Protein AF-A0A822BAD7-F1 (afdb_monomer)

Structure (mmCIF, N/CA/C/O backbone):
data_AF-A0A822BAD7-F1
#
_entry.id   AF-A0A822BAD7-F1
#
loop_
_atom_site.group_PDB
_atom_site.id
_atom_si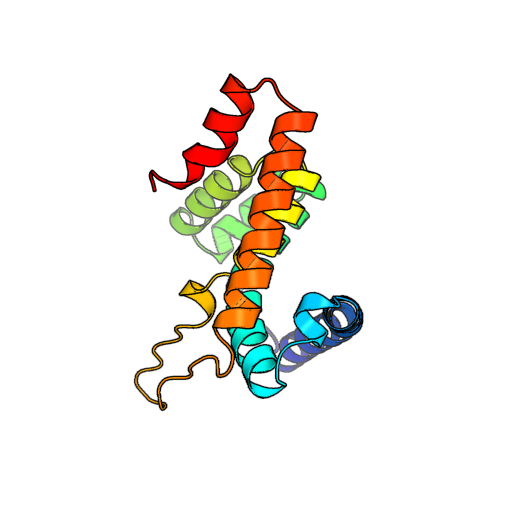te.type_symbol
_atom_site.label_atom_id
_atom_site.label_alt_id
_atom_site.label_comp_id
_atom_site.label_asym_id
_atom_site.label_entity_id
_atom_site.label_seq_id
_atom_site.pdbx_PDB_ins_code
_atom_site.Cartn_x
_atom_site.Cartn_y
_atom_site.Cartn_z
_atom_site.occupancy
_atom_site.B_iso_or_equiv
_atom_site.auth_seq_id
_atom_site.auth_comp_id
_atom_site.auth_asym_id
_atom_site.auth_atom_id
_atom_site.pdbx_PDB_model_num
ATOM 1 N N . LYS A 1 1 ? 3.429 2.983 35.676 1.00 43.72 1 LYS A N 1
ATOM 2 C CA . LYS A 1 1 ? 4.192 3.381 34.465 1.00 43.72 1 LYS A CA 1
ATOM 3 C C . LYS A 1 1 ? 4.864 2.127 33.894 1.00 43.72 1 LYS A C 1
ATOM 5 O O . LYS A 1 1 ? 5.954 1.779 34.327 1.00 43.72 1 LYS A O 1
ATOM 10 N N . LEU A 1 2 ? 4.173 1.378 33.030 1.00 38.59 2 LEU A N 1
ATOM 11 C CA . LEU A 1 2 ? 4.712 0.162 32.405 1.00 38.59 2 LEU A CA 1
ATOM 12 C C . LEU A 1 2 ? 5.633 0.580 31.251 1.00 38.59 2 LEU A C 1
ATOM 14 O O . LEU A 1 2 ? 5.164 1.072 30.232 1.00 38.59 2 LEU A O 1
ATOM 18 N N . ARG A 1 3 ? 6.951 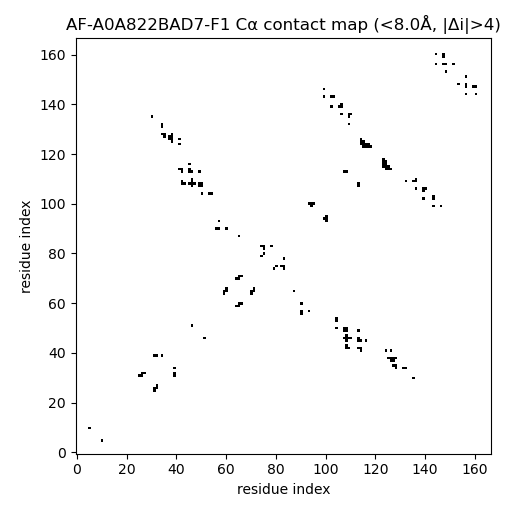0.449 31.432 1.00 45.44 3 ARG A N 1
ATOM 19 C CA . ARG A 1 3 ? 7.919 0.570 30.335 1.00 45.44 3 ARG A CA 1
ATOM 20 C C . ARG A 1 3 ? 8.014 -0.791 29.659 1.00 45.44 3 ARG A C 1
ATOM 22 O O . ARG A 1 3 ? 8.686 -1.681 30.175 1.00 45.44 3 ARG A O 1
ATOM 29 N N . PHE A 1 4 ? 7.349 -0.954 28.520 1.00 53.81 4 PHE A N 1
ATOM 30 C CA . PHE A 1 4 ? 7.599 -2.093 27.644 1.00 53.81 4 PHE A CA 1
ATOM 31 C C . PHE A 1 4 ? 9.031 -1.980 27.120 1.00 53.81 4 PHE A C 1
ATOM 33 O O . PHE A 1 4 ? 9.341 -1.142 26.277 1.00 53.81 4 PHE A O 1
ATOM 40 N N . LYS A 1 5 ? 9.940 -2.778 27.685 1.00 55.88 5 LYS A N 1
ATOM 41 C CA . LYS A 1 5 ? 11.306 -2.893 27.179 1.00 55.88 5 LYS A CA 1
ATOM 42 C C . LYS A 1 5 ? 11.234 -3.791 25.948 1.00 55.88 5 LYS A C 1
ATOM 44 O O . LYS A 1 5 ? 11.162 -5.011 26.076 1.00 55.88 5 LYS A O 1
ATOM 49 N N . ILE A 1 6 ? 11.151 -3.174 24.774 1.00 62.41 6 ILE A N 1
ATOM 50 C CA . ILE A 1 6 ? 11.165 -3.889 23.499 1.00 62.41 6 ILE A CA 1
ATOM 51 C C . ILE A 1 6 ? 12.533 -4.566 23.378 1.00 62.41 6 ILE A C 1
ATOM 53 O O . ILE A 1 6 ? 13.570 -3.906 23.345 1.00 62.41 6 ILE A O 1
ATOM 57 N N . ASP A 1 7 ? 12.535 -5.895 23.391 1.00 79.62 7 ASP A N 1
ATOM 58 C CA . ASP A 1 7 ? 13.734 -6.698 23.183 1.00 79.62 7 ASP A CA 1
ATOM 59 C C . ASP A 1 7 ? 14.120 -6.608 21.701 1.00 79.62 7 ASP A C 1
ATOM 61 O O . ASP A 1 7 ? 13.381 -7.063 20.819 1.00 79.62 7 ASP A O 1
ATOM 65 N N . ALA A 1 8 ? 15.265 -5.983 21.427 1.00 78.06 8 ALA A N 1
ATOM 66 C CA . ALA A 1 8 ? 15.760 -5.777 20.073 1.00 78.06 8 ALA A CA 1
ATOM 67 C C . ALA A 1 8 ? 15.900 -7.105 19.312 1.00 78.06 8 ALA A C 1
ATOM 69 O O . ALA A 1 8 ? 15.524 -7.177 18.145 1.00 78.06 8 ALA A O 1
ATOM 70 N N . ASN A 1 9 ? 16.317 -8.185 19.983 1.00 81.88 9 ASN A N 1
ATOM 71 C CA . ASN A 1 9 ? 16.478 -9.494 19.347 1.00 81.88 9 ASN A CA 1
ATOM 72 C C . ASN A 1 9 ? 15.130 -10.096 18.936 1.00 81.88 9 ASN A C 1
ATOM 74 O O . ASN A 1 9 ? 15.013 -10.689 17.863 1.00 81.88 9 ASN A O 1
ATOM 78 N N . LYS A 1 10 ? 14.086 -9.913 19.754 1.00 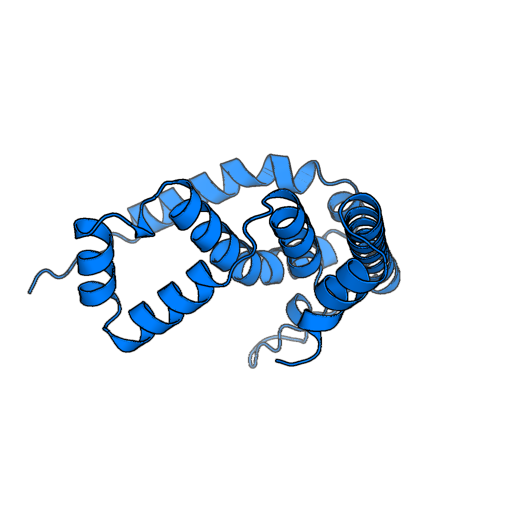80.12 10 LYS A N 1
ATOM 79 C CA . LYS A 1 10 ? 12.725 -10.348 19.399 1.00 80.12 10 LYS A CA 1
ATOM 80 C C . LYS A 1 10 ? 12.159 -9.525 18.247 1.00 80.12 10 LYS A C 1
ATOM 82 O O . LYS A 1 10 ? 11.518 -10.087 17.367 1.00 80.12 10 LYS A O 1
ATOM 87 N N . THR A 1 11 ? 12.436 -8.225 18.233 1.00 77.19 11 THR A N 1
ATOM 88 C CA . THR A 1 11 ? 11.984 -7.310 17.175 1.00 77.19 11 THR A CA 1
ATOM 89 C C . THR A 1 11 ? 12.621 -7.659 15.836 1.00 77.19 11 THR A C 1
ATOM 91 O O . THR A 1 11 ? 11.907 -7.845 14.857 1.00 77.19 11 THR A O 1
ATOM 94 N N . VAL A 1 12 ? 13.945 -7.852 15.809 1.00 81.44 12 VAL A N 1
ATOM 95 C CA . VAL A 1 12 ? 14.670 -8.297 14.611 1.00 81.44 12 VAL A CA 1
ATOM 96 C C . VAL A 1 12 ? 14.120 -9.634 14.121 1.00 81.44 12 VAL A C 1
ATOM 98 O O . VAL A 1 12 ? 13.820 -9.761 12.941 1.00 81.44 12 VAL A O 1
ATOM 101 N N . LYS A 1 13 ? 13.887 -10.601 15.018 1.00 84.44 13 LYS A N 1
ATOM 102 C CA . LYS A 1 13 ? 13.320 -11.904 14.643 1.00 84.44 13 LYS A CA 1
ATOM 103 C C . LYS A 1 13 ? 11.930 -11.786 14.007 1.00 84.44 13 LYS A C 1
ATOM 105 O O . LYS A 1 13 ? 11.666 -12.469 13.023 1.00 84.44 13 LYS A O 1
ATOM 110 N N . ILE A 1 14 ? 11.055 -10.934 14.545 1.00 79.69 14 ILE A N 1
ATOM 111 C CA . ILE A 1 14 ? 9.723 -10.686 13.967 1.00 79.69 14 ILE A CA 1
ATOM 112 C C . ILE A 1 14 ? 9.856 -10.072 12.572 1.00 79.69 14 ILE A C 1
ATOM 114 O O . ILE A 1 14 ? 9.219 -10.557 11.641 1.00 79.69 14 ILE A O 1
ATOM 118 N N . ILE A 1 15 ? 10.712 -9.060 12.411 1.00 78.94 15 ILE A N 1
ATOM 119 C CA . ILE A 1 15 ? 10.951 -8.417 11.113 1.00 78.94 15 ILE A CA 1
ATOM 120 C C . ILE A 1 15 ? 11.490 -9.435 10.103 1.00 78.94 15 ILE A C 1
ATOM 122 O O . ILE A 1 15 ? 10.960 -9.526 9.002 1.00 78.94 15 ILE A O 1
ATOM 126 N N . THR A 1 16 ? 12.474 -10.257 10.480 1.00 82.19 16 THR A N 1
ATOM 127 C CA . THR A 1 16 ? 13.015 -11.309 9.609 1.00 82.19 16 THR A CA 1
ATOM 128 C C . THR A 1 16 ? 11.932 -12.283 9.155 1.00 82.19 16 THR A C 1
ATOM 130 O O . THR A 1 16 ? 11.866 -12.591 7.970 1.00 82.19 16 THR A O 1
ATOM 133 N N . ILE A 1 17 ? 11.065 -12.739 10.066 1.00 84.31 17 ILE A N 1
ATOM 134 C CA . ILE A 1 17 ? 9.959 -13.645 9.723 1.00 84.31 17 ILE A CA 1
ATOM 135 C C . ILE A 1 17 ? 8.996 -12.974 8.741 1.00 84.31 17 ILE A C 1
ATOM 137 O O . ILE A 1 17 ? 8.594 -13.601 7.766 1.00 84.31 17 ILE A O 1
ATOM 141 N N . LEU A 1 18 ? 8.645 -11.705 8.969 1.00 78.88 18 LEU A N 1
ATOM 142 C CA . LEU A 1 18 ? 7.774 -10.958 8.063 1.00 78.88 18 LEU A CA 1
ATOM 143 C C . LEU A 1 18 ? 8.408 -10.814 6.677 1.00 78.88 18 LEU A C 1
ATOM 145 O O . LEU A 1 18 ? 7.737 -11.093 5.691 1.00 78.88 18 LEU A O 1
ATOM 149 N N . CYS A 1 19 ? 9.694 -10.461 6.593 1.00 79.31 19 CYS A N 1
ATOM 150 C CA . CYS A 1 19 ? 10.418 -10.370 5.324 1.00 79.31 19 CYS A CA 1
ATOM 151 C C . CYS A 1 19 ? 10.474 -11.716 4.588 1.00 79.31 19 CYS A C 1
ATOM 153 O O . CYS A 1 19 ? 10.202 -11.768 3.395 1.00 79.31 19 CYS A O 1
ATOM 155 N N . GLN A 1 20 ? 10.777 -12.810 5.291 1.00 83.62 20 GLN A N 1
ATOM 156 C CA . GLN A 1 20 ? 10.810 -14.154 4.700 1.00 83.62 20 GLN A CA 1
ATOM 157 C C . GLN A 1 20 ? 9.429 -14.612 4.226 1.00 83.62 20 GLN A C 1
ATOM 159 O O . GLN A 1 20 ? 9.313 -15.295 3.213 1.00 83.62 20 GLN A O 1
ATOM 164 N N . ALA A 1 21 ? 8.374 -14.241 4.952 1.00 80.25 21 ALA A N 1
ATOM 165 C CA . ALA A 1 21 ? 7.009 -14.564 4.569 1.00 80.25 21 ALA A CA 1
ATOM 166 C C . ALA A 1 21 ? 6.544 -13.754 3.351 1.00 80.25 21 ALA A C 1
ATOM 168 O O . ALA A 1 21 ? 5.781 -14.277 2.545 1.00 80.25 21 ALA A O 1
ATOM 169 N N . THR A 1 22 ? 6.981 -12.499 3.201 1.00 79.44 22 THR A N 1
ATOM 170 C CA . THR A 1 22 ? 6.568 -11.627 2.090 1.00 79.44 22 THR A CA 1
ATOM 171 C C . THR A 1 22 ? 7.415 -11.802 0.833 1.00 79.44 22 THR A C 1
ATOM 173 O O . THR A 1 22 ? 6.901 -11.605 -0.266 1.00 79.44 22 THR A O 1
ATOM 176 N N . GLU A 1 23 ? 8.675 -12.218 0.961 1.00 82.88 23 GLU A N 1
ATOM 177 C CA . GLU A 1 23 ? 9.620 -12.362 -0.151 1.00 82.88 23 GLU A CA 1
ATOM 178 C C . GLU A 1 23 ? 9.072 -13.178 -1.343 1.00 82.88 23 GLU A C 1
ATOM 180 O O . GLU A 1 23 ? 9.126 -12.661 -2.463 1.00 82.88 23 GLU A O 1
ATOM 185 N N . PRO A 1 24 ? 8.458 -14.367 -1.165 1.00 82.94 24 PRO A N 1
ATOM 186 C CA . PRO A 1 24 ? 7.913 -15.133 -2.288 1.00 82.94 24 PRO A CA 1
ATOM 187 C C . PRO A 1 24 ? 6.803 -14.398 -3.050 1.00 82.94 24 PRO A C 1
ATOM 189 O O . PRO A 1 24 ? 6.685 -14.541 -4.265 1.00 82.94 24 PRO A O 1
ATOM 192 N N . PHE A 1 25 ? 5.997 -13.590 -2.353 1.00 80.62 25 PHE A N 1
ATOM 193 C CA . PHE A 1 25 ? 4.915 -12.809 -2.963 1.00 80.62 25 PHE A CA 1
ATOM 194 C C . PHE A 1 25 ? 5.445 -11.612 -3.750 1.00 80.62 25 PHE A C 1
ATOM 196 O O . PHE A 1 25 ? 4.881 -11.235 -4.773 1.00 80.62 25 PHE A O 1
ATOM 203 N N . ILE A 1 26 ? 6.540 -11.014 -3.286 1.00 82.69 26 ILE A N 1
ATOM 204 C CA . ILE A 1 26 ? 7.204 -9.926 -4.003 1.00 82.69 26 ILE A CA 1
ATOM 205 C C . ILE A 1 26 ? 7.882 -10.480 -5.260 1.00 82.69 26 ILE A C 1
ATOM 207 O O . ILE A 1 26 ? 7.774 -9.893 -6.334 1.00 82.69 26 ILE A O 1
ATOM 211 N N . GLN A 1 27 ? 8.538 -11.637 -5.148 1.00 82.62 27 GLN A N 1
ATOM 212 C CA . GLN A 1 27 ? 9.218 -12.288 -6.268 1.00 82.62 27 GLN A CA 1
ATOM 213 C C . GLN A 1 27 ? 8.256 -12.840 -7.327 1.00 82.62 27 GLN A C 1
ATOM 215 O O . GLN A 1 27 ? 8.627 -12.903 -8.497 1.00 82.62 27 GLN A O 1
ATOM 220 N N . SER A 1 28 ? 7.027 -13.210 -6.953 1.00 85.62 28 SER A N 1
ATOM 221 C CA . SER A 1 28 ? 6.013 -13.672 -7.910 1.00 85.62 28 SER A CA 1
ATOM 222 C C . SER A 1 28 ? 5.388 -12.543 -8.736 1.00 85.62 28 SER A C 1
ATOM 224 O O . SER A 1 28 ? 4.741 -12.810 -9.749 1.00 85.62 28 SER A O 1
ATOM 226 N N . ASN A 1 29 ? 5.595 -11.277 -8.357 1.00 85.75 29 ASN A N 1
ATOM 227 C CA . ASN A 1 29 ? 5.150 -10.143 -9.153 1.00 85.75 29 ASN A CA 1
ATOM 228 C C . ASN A 1 29 ? 6.054 -9.981 -10.386 1.00 85.75 29 ASN A C 1
ATOM 230 O O . ASN A 1 29 ? 7.177 -9.484 -10.292 1.00 85.75 29 ASN A O 1
ATOM 234 N N . HIS A 1 30 ? 5.545 -10.372 -11.556 1.00 87.81 30 HIS A N 1
ATOM 235 C CA . HIS A 1 30 ? 6.287 -10.306 -12.817 1.00 87.81 30 HIS A CA 1
ATOM 236 C C . HIS A 1 30 ? 6.777 -8.895 -13.170 1.00 87.81 30 HIS A C 1
ATOM 238 O O . HIS A 1 30 ? 7.892 -8.763 -13.667 1.00 87.81 30 HIS A O 1
ATOM 244 N N . HIS A 1 31 ? 5.993 -7.852 -12.878 1.00 86.06 31 HIS A N 1
ATOM 245 C CA . HIS A 1 31 ? 6.379 -6.462 -13.146 1.00 86.06 31 HIS A CA 1
ATOM 246 C C . HIS A 1 31 ? 7.554 -6.028 -12.268 1.00 86.06 31 HIS A C 1
ATOM 248 O O . HIS A 1 31 ? 8.498 -5.398 -12.740 1.00 86.06 31 HIS A O 1
ATOM 254 N N . PHE A 1 32 ? 7.536 -6.410 -10.991 1.00 86.62 32 PHE A N 1
ATOM 255 C CA . PHE A 1 32 ? 8.670 -6.176 -10.106 1.00 86.62 32 PHE A CA 1
ATOM 256 C C . PHE A 1 32 ? 9.890 -6.980 -10.561 1.00 86.62 32 PHE A C 1
ATOM 258 O O . PHE A 1 32 ? 10.985 -6.437 -10.659 1.00 86.62 32 PHE A O 1
ATOM 265 N N . ALA A 1 33 ? 9.706 -8.264 -10.880 1.00 88.50 33 ALA A N 1
ATOM 266 C CA . ALA A 1 33 ? 10.781 -9.164 -11.281 1.00 88.50 33 ALA A CA 1
ATOM 267 C C . ALA A 1 33 ? 11.459 -8.765 -12.603 1.00 88.50 33 ALA A C 1
ATOM 269 O O . ALA A 1 33 ? 12.642 -9.061 -12.767 1.00 88.50 33 ALA A O 1
ATOM 270 N N . SER A 1 34 ? 10.751 -8.082 -13.510 1.00 89.19 34 SER A N 1
ATOM 271 C CA . SER A 1 34 ? 11.315 -7.593 -14.774 1.00 89.19 34 SER A CA 1
ATOM 272 C C . SER A 1 34 ? 12.267 -6.406 -14.624 1.00 89.19 34 SER A C 1
ATOM 274 O O . SER A 1 34 ? 13.013 -6.117 -15.554 1.00 89.19 34 SER A O 1
ATOM 276 N N . LEU A 1 35 ? 12.261 -5.716 -13.479 1.00 88.12 35 LEU A N 1
ATOM 277 C CA . LEU A 1 35 ? 13.118 -4.552 -13.260 1.00 88.12 35 LEU A CA 1
ATOM 278 C C . LEU A 1 35 ? 14.569 -4.949 -12.927 1.00 88.12 35 LEU A C 1
ATOM 280 O O . LEU A 1 35 ? 14.808 -5.995 -12.305 1.00 88.12 35 LEU A O 1
ATOM 284 N N . PRO A 1 36 ? 15.556 -4.092 -13.255 1.00 89.62 36 PRO A N 1
ATOM 285 C CA . PRO A 1 36 ? 16.942 -4.290 -12.844 1.00 89.62 36 PRO A CA 1
ATOM 286 C C . PRO A 1 36 ? 17.071 -4.512 -11.330 1.00 89.62 36 PRO A C 1
ATOM 288 O O . PRO A 1 36 ? 16.351 -3.922 -10.529 1.00 89.62 36 PRO A O 1
ATOM 291 N N . GLN A 1 37 ? 18.015 -5.355 -10.899 1.00 88.62 37 GLN A N 1
ATOM 292 C CA . GLN A 1 37 ? 18.219 -5.657 -9.471 1.00 88.62 37 GLN A CA 1
ATOM 293 C C . GLN A 1 37 ? 18.459 -4.406 -8.610 1.00 88.62 37 GLN A C 1
ATOM 295 O O . GLN A 1 37 ? 17.996 -4.347 -7.468 1.00 88.62 37 GLN A O 1
ATOM 300 N N . HIS A 1 38 ? 19.161 -3.414 -9.161 1.00 86.25 38 HIS A N 1
ATOM 301 C CA . HIS A 1 38 ? 19.369 -2.128 -8.506 1.00 86.25 38 HIS A CA 1
ATOM 302 C C . HIS A 1 38 ? 18.036 -1.408 -8.251 1.00 86.25 38 HIS A C 1
ATOM 304 O O . HIS A 1 38 ? 17.713 -1.095 -7.105 1.00 86.25 38 HIS A O 1
ATOM 310 N N . ASP A 1 39 ? 17.220 -1.264 -9.296 1.00 85.50 39 ASP A N 1
ATOM 311 C CA . ASP A 1 39 ? 15.927 -0.578 -9.254 1.00 85.50 39 ASP A CA 1
ATOM 312 C C . ASP A 1 39 ? 14.936 -1.292 -8.330 1.00 85.50 39 ASP A C 1
ATOM 314 O O . ASP A 1 39 ? 14.291 -0.654 -7.500 1.00 85.50 39 ASP A O 1
ATOM 318 N N . ARG A 1 40 ? 14.896 -2.630 -8.368 1.00 87.56 40 ARG A N 1
ATOM 319 C CA . ARG A 1 40 ? 14.107 -3.448 -7.430 1.00 87.56 40 ARG A CA 1
ATOM 320 C C . ARG A 1 40 ? 14.438 -3.142 -5.971 1.00 87.56 40 ARG A C 1
ATOM 322 O O . ARG A 1 40 ? 13.536 -3.076 -5.142 1.00 87.56 40 ARG A O 1
ATOM 329 N N . SER A 1 41 ? 15.716 -2.943 -5.654 1.00 85.69 41 SER A N 1
ATOM 330 C CA . SER A 1 41 ? 16.160 -2.657 -4.285 1.00 85.69 41 SER A CA 1
ATOM 331 C C . SER A 1 41 ? 15.749 -1.254 -3.829 1.00 85.69 41 SER A C 1
ATOM 333 O O . SER A 1 41 ? 15.345 -1.078 -2.680 1.00 85.69 41 SER A O 1
ATOM 335 N N . ILE A 1 42 ? 15.818 -0.266 -4.730 1.00 83.19 42 ILE A N 1
ATOM 336 C CA . ILE A 1 42 ? 15.361 1.110 -4.474 1.00 83.19 42 ILE A CA 1
ATOM 337 C C . ILE A 1 42 ? 13.853 1.120 -4.225 1.00 83.19 42 ILE A C 1
ATOM 339 O O . ILE A 1 42 ? 13.402 1.650 -3.211 1.00 83.19 42 ILE A O 1
ATOM 343 N N . ILE A 1 43 ? 13.094 0.483 -5.119 1.00 83.56 43 ILE A N 1
ATOM 344 C CA . ILE A 1 43 ? 11.634 0.405 -5.036 1.00 83.56 43 ILE A CA 1
ATOM 345 C C . ILE A 1 43 ? 11.232 -0.284 -3.744 1.00 83.56 43 ILE A C 1
ATOM 347 O O . ILE A 1 43 ? 10.511 0.311 -2.958 1.00 83.56 43 ILE A O 1
ATOM 351 N N . LEU A 1 44 ? 11.767 -1.477 -3.464 1.00 84.25 44 LEU A N 1
ATOM 352 C CA . LEU A 1 44 ? 11.423 -2.231 -2.260 1.00 84.25 44 LEU A CA 1
ATOM 353 C C . LEU A 1 44 ? 11.635 -1.404 -0.988 1.00 84.25 44 LEU A C 1
ATOM 355 O O . LEU A 1 44 ? 10.799 -1.437 -0.089 1.00 84.25 44 LEU A O 1
ATOM 359 N N . ARG A 1 45 ? 12.720 -0.626 -0.925 1.00 79.75 45 ARG A N 1
ATOM 360 C CA . ARG A 1 45 ? 12.994 0.247 0.217 1.00 79.75 45 ARG A CA 1
ATOM 361 C C . ARG A 1 45 ? 11.918 1.321 0.396 1.00 79.75 45 ARG A C 1
ATOM 363 O O . ARG A 1 45 ? 11.454 1.502 1.514 1.00 79.75 45 ARG A O 1
ATOM 370 N N . GLY A 1 46 ? 11.513 1.999 -0.676 1.00 76.12 46 GLY A N 1
ATOM 371 C CA . GLY A 1 46 ? 10.451 3.010 -0.620 1.00 76.12 46 GLY A CA 1
ATOM 372 C C . GLY A 1 46 ? 9.055 2.416 -0.400 1.00 76.12 46 GLY A C 1
ATOM 373 O O . GLY A 1 46 ? 8.244 2.961 0.346 1.00 76.12 46 GLY A O 1
ATOM 374 N N . THR A 1 47 ? 8.781 1.26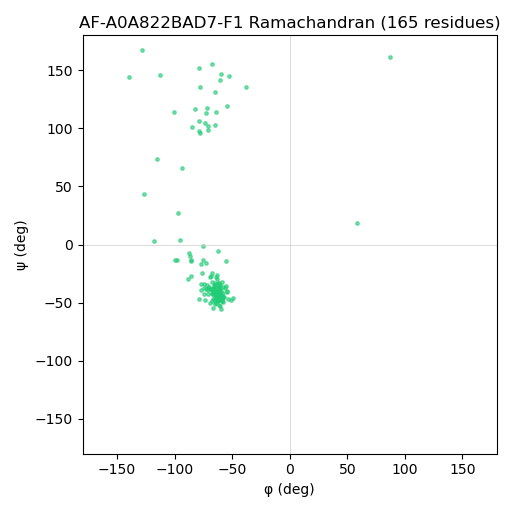1 -1.009 1.00 79.88 47 THR A N 1
ATOM 375 C CA . THR A 1 47 ? 7.523 0.522 -0.882 1.00 79.88 47 THR A CA 1
ATOM 376 C C . THR A 1 47 ? 7.279 0.070 0.550 1.00 79.88 47 THR A C 1
ATOM 378 O O . THR A 1 47 ? 6.151 0.174 1.026 1.00 79.88 47 THR A O 1
ATOM 381 N N . VAL A 1 48 ? 8.304 -0.455 1.234 1.00 79.62 48 VAL A N 1
ATOM 382 C CA . VAL A 1 48 ? 8.149 -1.029 2.577 1.00 79.62 48 VAL A CA 1
ATOM 383 C C . VAL A 1 48 ? 7.567 -0.003 3.540 1.00 79.62 48 VAL A C 1
ATOM 385 O O . VAL A 1 48 ? 6.611 -0.336 4.234 1.00 79.62 48 VAL A O 1
ATOM 388 N N . ASP A 1 49 ? 8.050 1.236 3.546 1.00 72.88 49 ASP A N 1
ATOM 389 C CA . ASP A 1 49 ? 7.546 2.244 4.483 1.00 72.88 49 ASP A CA 1
ATOM 390 C C . ASP A 1 49 ? 6.078 2.604 4.191 1.00 72.88 49 ASP A C 1
ATOM 392 O O . ASP A 1 49 ? 5.230 2.576 5.090 1.00 72.88 49 ASP A O 1
ATOM 396 N N . ASN A 1 50 ? 5.744 2.850 2.922 1.00 72.31 50 ASN A N 1
ATOM 397 C CA . ASN A 1 50 ? 4.410 3.305 2.519 1.00 72.31 50 ASN A CA 1
ATOM 398 C C . ASN A 1 50 ? 3.351 2.194 2.590 1.00 72.31 50 ASN A C 1
ATOM 400 O O . ASN A 1 50 ? 2.271 2.373 3.161 1.00 72.31 50 ASN A O 1
ATOM 404 N N . VAL A 1 51 ? 3.662 1.018 2.043 1.00 81.62 51 VAL A N 1
ATOM 405 C CA . VAL A 1 51 ? 2.721 -0.105 1.961 1.00 81.62 51 VAL A CA 1
ATOM 406 C C . VAL A 1 51 ? 2.572 -0.807 3.302 1.00 81.62 51 VAL A C 1
ATOM 408 O O . VAL A 1 51 ? 1.465 -1.234 3.623 1.00 81.62 51 VAL A O 1
ATOM 411 N N . SER A 1 52 ? 3.621 -0.897 4.129 1.00 80.81 52 SER A N 1
ATOM 412 C CA . SER A 1 52 ? 3.490 -1.558 5.437 1.00 80.81 52 SER A CA 1
ATOM 413 C C . SER A 1 52 ? 2.575 -0.778 6.372 1.00 80.81 52 SER A C 1
ATOM 415 O O . SER A 1 52 ? 1.761 -1.388 7.062 1.00 80.81 52 SER A O 1
ATOM 417 N N . CYS A 1 53 ? 2.652 0.558 6.374 1.00 77.19 53 CYS A N 1
ATOM 418 C CA . CYS A 1 53 ? 1.800 1.388 7.225 1.00 77.19 53 CYS A CA 1
ATOM 419 C C . CYS A 1 53 ? 0.320 1.268 6.835 1.00 77.19 53 CYS A C 1
ATOM 421 O O . CYS A 1 53 ? -0.526 0.960 7.679 1.00 77.19 53 CYS A O 1
ATOM 423 N N . LEU A 1 54 ? 0.004 1.450 5.551 1.00 80.44 54 LEU A N 1
ATOM 424 C CA . LEU A 1 54 ? -1.372 1.359 5.054 1.00 80.44 54 LEU A CA 1
ATOM 425 C C . LEU A 1 54 ? -1.908 -0.081 5.070 1.00 80.44 54 LEU A C 1
ATOM 427 O O . LEU A 1 54 ? -3.071 -0.314 5.400 1.00 80.44 54 LEU A O 1
ATOM 431 N N . GLY A 1 55 ? -1.054 -1.063 4.784 1.00 84.12 55 GLY A N 1
ATOM 432 C CA . GLY A 1 55 ? -1.386 -2.481 4.889 1.00 84.12 55 GLY A CA 1
ATOM 433 C C . GLY A 1 55 ? -1.704 -2.889 6.327 1.00 84.12 55 GLY A C 1
ATOM 434 O O . GLY A 1 55 ? -2.721 -3.540 6.570 1.00 84.12 55 GLY A O 1
ATOM 435 N N . ALA A 1 56 ? -0.899 -2.453 7.301 1.00 84.44 56 ALA A N 1
ATOM 436 C CA . ALA A 1 56 ? -1.169 -2.690 8.717 1.00 84.44 56 ALA A CA 1
ATOM 437 C C . ALA A 1 56 ? -2.493 -2.046 9.149 1.00 84.44 56 ALA A C 1
ATOM 439 O O . ALA A 1 56 ? -3.305 -2.702 9.797 1.00 84.44 56 ALA A O 1
ATOM 440 N N . ALA A 1 57 ? -2.754 -0.805 8.735 1.00 84.81 57 ALA A N 1
ATOM 441 C CA . ALA A 1 57 ? -4.029 -0.127 8.953 1.00 84.81 57 ALA A CA 1
ATOM 442 C C . ALA A 1 57 ? -5.229 -0.946 8.437 1.00 84.81 57 ALA A C 1
ATOM 444 O O . ALA A 1 57 ? -6.206 -1.146 9.167 1.00 84.81 57 ALA A O 1
ATOM 445 N N . LEU A 1 58 ? -5.139 -1.483 7.216 1.00 85.88 58 LEU A N 1
ATOM 446 C CA . LEU A 1 58 ? -6.183 -2.333 6.644 1.00 85.88 58 LEU A CA 1
ATOM 447 C C . LEU A 1 58 ? -6.363 -3.638 7.431 1.00 85.88 58 LEU A C 1
ATOM 449 O O . LEU A 1 58 ? -7.498 -4.011 7.729 1.00 85.88 58 LEU A O 1
ATOM 453 N N . ILE A 1 59 ? -5.273 -4.309 7.811 1.00 86.25 59 ILE A N 1
ATOM 454 C CA . ILE A 1 59 ? -5.321 -5.544 8.610 1.00 86.25 59 ILE A CA 1
ATOM 455 C C . ILE A 1 59 ? -5.962 -5.279 9.975 1.00 86.25 59 ILE A C 1
ATOM 457 O O . ILE A 1 59 ? -6.840 -6.030 10.402 1.00 86.25 59 ILE A O 1
ATOM 461 N N . LEU A 1 60 ? -5.571 -4.200 10.656 1.00 88.25 60 LEU A N 1
ATOM 462 C CA . LEU A 1 60 ? -6.133 -3.809 11.952 1.00 88.25 60 LEU A CA 1
ATOM 463 C C . LEU A 1 60 ? -7.63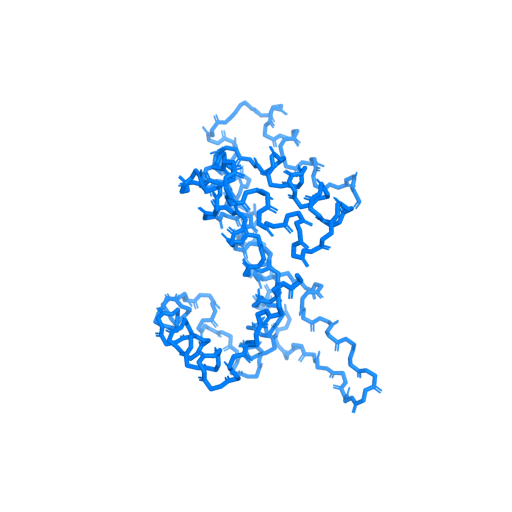8 -3.527 11.857 1.00 88.25 60 LEU A C 1
ATOM 465 O O . LEU A 1 60 ? -8.394 -3.892 12.760 1.00 88.25 60 LEU A O 1
ATOM 469 N N . ARG A 1 61 ? -8.089 -2.921 10.753 1.00 87.94 61 ARG A N 1
ATOM 470 C CA . ARG A 1 61 ? -9.512 -2.684 10.493 1.00 87.94 61 ARG A CA 1
ATOM 471 C C . ARG A 1 61 ? -10.266 -3.984 10.215 1.00 87.94 61 ARG A C 1
ATOM 473 O O . ARG A 1 61 ? -11.284 -4.236 10.850 1.00 87.94 61 ARG A O 1
ATOM 480 N N . GLN A 1 62 ? -9.759 -4.821 9.310 1.00 87.31 62 GLN A N 1
ATOM 481 C CA . GLN A 1 62 ? -10.411 -6.077 8.915 1.00 87.31 62 GLN A CA 1
ATOM 482 C C . GLN A 1 62 ? -10.477 -7.095 10.059 1.00 87.31 62 GLN A C 1
ATOM 484 O O . GLN A 1 62 ? -11.468 -7.800 10.213 1.00 87.31 62 GLN A O 1
ATOM 489 N N . SER A 1 63 ? -9.454 -7.126 10.912 1.00 89.06 63 SER A N 1
ATOM 490 C CA . SER A 1 63 ? -9.426 -7.963 12.118 1.00 89.06 63 SER A CA 1
ATOM 491 C C . SER A 1 63 ? -10.300 -7.440 13.261 1.00 89.06 63 SER A C 1
ATOM 493 O O . SER A 1 63 ? -10.348 -8.075 14.312 1.00 89.06 63 SER A O 1
ATOM 495 N N . GLN A 1 64 ? -10.971 -6.291 13.094 1.00 89.25 64 GLN A N 1
ATOM 496 C CA . GLN A 1 64 ? -11.754 -5.629 14.144 1.00 89.25 64 GLN A CA 1
ATOM 497 C C . GLN A 1 64 ? -10.922 -5.266 15.392 1.00 89.25 64 GLN A C 1
ATOM 499 O O . GLN A 1 64 ? -11.465 -4.967 16.454 1.00 89.25 64 GLN A O 1
ATOM 504 N N . LEU A 1 65 ? -9.588 -5.221 15.287 1.00 87.56 65 LEU A N 1
ATOM 505 C CA . LEU A 1 65 ? -8.736 -4.798 16.401 1.00 87.56 65 LEU A CA 1
ATOM 506 C C . LEU A 1 65 ? -8.977 -3.331 16.757 1.00 87.56 65 LEU A C 1
ATOM 508 O O . LEU A 1 65 ? -8.943 -2.962 17.926 1.00 87.56 65 LEU A O 1
ATOM 512 N N . ILE A 1 66 ? -9.302 -2.502 15.767 1.00 87.94 66 ILE A N 1
ATOM 513 C CA . ILE A 1 66 ? -9.594 -1.078 15.974 1.00 87.94 66 ILE A CA 1
ATOM 514 C C . ILE A 1 66 ? -10.891 -0.859 16.751 1.00 87.94 66 ILE A C 1
ATOM 516 O O . ILE A 1 66 ? -11.018 0.149 17.436 1.00 87.94 66 ILE A O 1
ATOM 520 N N . THR A 1 67 ? -11.850 -1.783 16.692 1.00 88.12 67 THR A N 1
ATOM 521 C CA . THR A 1 67 ? -13.095 -1.679 17.467 1.00 88.12 67 THR A CA 1
ATOM 522 C C . THR A 1 67 ? -12.940 -2.242 18.883 1.00 88.12 67 THR A C 1
ATOM 524 O O . THR A 1 67 ? -13.753 -1.941 19.759 1.00 88.12 67 THR A O 1
ATOM 527 N N . ASN A 1 68 ? -11.857 -2.975 19.161 1.00 93.06 68 ASN A N 1
ATOM 528 C CA . ASN A 1 68 ? -11.541 -3.488 20.488 1.00 93.06 68 ASN A CA 1
ATOM 529 C C . ASN A 1 68 ? -11.083 -2.363 21.438 1.00 93.06 68 ASN A C 1
ATOM 531 O O . ASN A 1 68 ? -10.042 -1.736 21.245 1.00 93.06 68 ASN A O 1
ATOM 535 N N . SER A 1 69 ? -11.837 -2.135 22.515 1.00 92.25 69 SER A N 1
ATOM 536 C CA . SER A 1 69 ? -11.561 -1.067 23.487 1.00 92.25 69 SER A CA 1
ATOM 537 C C . SER A 1 69 ? -10.216 -1.217 24.205 1.00 92.25 69 SER A C 1
ATOM 539 O O . SER A 1 69 ? -9.525 -0.224 24.423 1.00 92.25 69 SER A O 1
ATOM 541 N N . GLY A 1 70 ? -9.806 -2.446 24.532 1.00 92.25 70 GLY A N 1
ATOM 542 C CA . GLY A 1 70 ? -8.513 -2.718 25.163 1.00 92.25 70 GLY A CA 1
ATOM 543 C C . GLY A 1 70 ? -7.344 -2.351 24.251 1.00 92.25 70 GLY A C 1
ATOM 544 O O . GLY A 1 70 ? -6.395 -1.699 24.688 1.00 92.25 70 GLY A O 1
ATOM 545 N N . PHE A 1 71 ? -7.446 -2.703 22.970 1.00 89.56 71 PHE A N 1
ATOM 546 C CA . PHE A 1 71 ? -6.454 -2.353 21.960 1.00 89.56 71 PHE A CA 1
ATOM 547 C C . PHE A 1 71 ? -6.368 -0.837 21.744 1.00 89.56 71 PHE A C 1
ATOM 549 O O . PHE A 1 71 ? -5.272 -0.278 21.784 1.00 89.56 71 PHE A O 1
ATOM 556 N N . ARG A 1 72 ? -7.511 -0.149 21.608 1.00 90.31 72 ARG A N 1
ATOM 557 C CA . ARG A 1 72 ? -7.569 1.317 21.462 1.00 90.31 72 ARG A CA 1
ATOM 558 C C . ARG A 1 72 ? -6.929 2.045 22.641 1.00 90.31 72 ARG A C 1
ATOM 560 O O . ARG A 1 72 ? -6.072 2.897 22.432 1.00 90.31 72 ARG A O 1
ATOM 567 N N . ASN A 1 73 ? -7.292 1.663 23.865 1.00 92.44 73 ASN A N 1
ATOM 568 C CA . ASN A 1 73 ? -6.719 2.251 25.075 1.00 92.44 73 ASN A CA 1
ATOM 569 C C . ASN A 1 73 ? -5.205 2.006 25.144 1.00 92.44 73 ASN A C 1
ATOM 571 O O . ASN A 1 73 ? -4.445 2.898 25.511 1.00 92.44 73 ASN A O 1
ATOM 575 N N . GLY A 1 74 ? -4.753 0.808 24.759 1.00 90.56 74 GLY A N 1
ATOM 576 C CA . GLY A 1 74 ? -3.332 0.485 24.669 1.00 90.56 74 GLY A CA 1
ATOM 577 C C . GLY A 1 74 ? -2.589 1.373 23.669 1.00 90.56 74 GLY A C 1
ATOM 578 O O . GLY A 1 74 ? -1.527 1.902 24.003 1.00 90.56 74 GLY A O 1
ATOM 579 N N . LEU A 1 75 ? -3.153 1.579 22.475 1.00 88.88 75 LEU A N 1
ATOM 580 C CA . LEU A 1 75 ? -2.583 2.463 21.456 1.00 88.88 75 LEU A CA 1
ATOM 581 C C . LEU A 1 75 ? -2.516 3.915 21.933 1.00 88.88 75 LEU A C 1
ATOM 583 O O . LEU A 1 75 ? -1.459 4.532 21.818 1.00 88.88 75 LEU A O 1
ATOM 587 N N . GLU A 1 76 ? -3.600 4.440 22.505 1.00 92.62 76 GLU A N 1
ATOM 588 C CA . GLU A 1 76 ? -3.650 5.816 23.006 1.00 92.62 76 GLU A CA 1
ATOM 589 C C . GLU A 1 76 ? -2.617 6.055 24.115 1.00 92.62 76 GLU A C 1
ATOM 591 O O . GLU A 1 76 ? -1.886 7.042 24.082 1.00 92.62 76 GLU A O 1
ATOM 596 N N . ILE A 1 77 ? -2.484 5.122 25.061 1.00 93.38 77 ILE A N 1
ATOM 597 C CA . ILE A 1 77 ? -1.486 5.215 26.137 1.00 93.38 77 ILE A CA 1
ATOM 598 C C . ILE A 1 77 ? -0.055 5.130 25.585 1.00 93.38 77 ILE A C 1
ATOM 600 O O . ILE A 1 77 ? 0.847 5.786 26.108 1.00 93.38 77 ILE A O 1
ATOM 604 N N . THR A 1 78 ? 0.169 4.303 24.562 1.00 90.00 78 THR A N 1
ATOM 605 C CA . THR A 1 78 ? 1.513 4.020 24.035 1.00 90.00 78 THR A CA 1
ATOM 606 C C . THR A 1 78 ? 2.025 5.138 23.134 1.00 90.00 78 THR A C 1
ATOM 608 O O . THR A 1 78 ? 3.167 5.568 23.285 1.00 90.00 78 THR A O 1
ATOM 611 N N . TYR A 1 79 ? 1.192 5.609 22.207 1.00 87.00 79 TYR A N 1
ATOM 612 C CA . TYR A 1 79 ? 1.570 6.595 21.191 1.00 87.00 79 TYR A CA 1
ATOM 613 C C . TYR A 1 79 ? 1.140 8.023 21.546 1.00 87.00 79 TYR A C 1
ATOM 615 O O . TYR A 1 79 ? 1.617 8.978 20.937 1.00 87.00 79 TYR A O 1
ATOM 623 N N . GLY A 1 80 ? 0.275 8.181 22.549 1.00 90.81 80 GLY A N 1
ATOM 624 C CA . GLY A 1 80 ? -0.320 9.454 22.927 1.00 90.81 80 GLY A CA 1
ATOM 625 C C . GLY A 1 80 ? -1.594 9.763 22.142 1.00 90.81 80 GLY A C 1
ATOM 626 O O . GLY A 1 80 ? -1.860 9.217 21.070 1.00 90.81 80 GLY A O 1
ATOM 627 N N . THR A 1 81 ? -2.378 10.690 22.685 1.00 91.56 81 THR A N 1
ATOM 628 C CA . THR A 1 81 ? -3.720 11.030 22.201 1.00 91.56 81 THR A CA 1
ATOM 629 C C . THR A 1 81 ? -3.730 11.572 20.769 1.00 91.56 81 THR A C 1
ATOM 631 O O . THR A 1 81 ? -4.545 11.137 19.960 1.00 91.56 81 THR A O 1
ATOM 634 N N . ILE A 1 82 ? -2.810 12.480 20.416 1.00 92.00 82 ILE A N 1
ATOM 635 C CA . ILE A 1 82 ? -2.799 13.109 19.082 1.00 92.00 82 ILE A CA 1
ATOM 636 C C . ILE A 1 82 ? -2.471 12.088 17.975 1.00 92.00 82 ILE A C 1
ATOM 638 O O . ILE A 1 82 ? -3.291 11.943 17.064 1.00 92.00 82 ILE A O 1
ATOM 642 N N . PRO A 1 83 ? -1.348 11.335 18.031 1.00 87.12 83 PRO A N 1
ATOM 643 C CA . PRO A 1 83 ? -1.044 10.345 16.995 1.00 87.12 83 PRO A CA 1
ATOM 644 C C . PRO A 1 83 ? -2.108 9.252 16.891 1.00 87.12 83 PRO A C 1
ATOM 646 O O . PRO A 1 83 ? -2.414 8.794 15.790 1.00 87.12 83 PRO A O 1
ATOM 649 N N . TYR A 1 84 ? -2.708 8.867 18.022 1.00 89.56 84 TYR A N 1
ATOM 650 C CA . TYR A 1 84 ? -3.817 7.923 18.053 1.00 89.56 84 TYR A CA 1
ATOM 651 C C . TYR A 1 84 ? -5.022 8.426 17.248 1.00 89.56 84 TYR A C 1
ATOM 653 O O . TYR A 1 84 ? -5.446 7.736 16.323 1.00 89.56 84 TYR A O 1
ATOM 661 N N . TYR A 1 85 ? -5.548 9.623 17.534 1.00 90.44 85 TYR A N 1
ATOM 662 C CA . TYR A 1 85 ? -6.728 10.133 16.825 1.00 90.44 85 TYR A CA 1
ATOM 663 C C . TYR A 1 85 ? -6.471 10.352 15.333 1.00 90.44 85 TYR A C 1
ATOM 665 O O . TYR A 1 85 ? -7.321 9.997 14.518 1.00 90.44 85 TYR A O 1
ATOM 673 N N . LEU A 1 86 ? -5.292 10.862 14.961 1.00 88.44 86 LEU A N 1
ATOM 674 C CA . LEU A 1 86 ? -4.912 10.998 13.552 1.00 88.44 86 LEU A CA 1
ATOM 675 C C . LEU A 1 86 ? -4.899 9.639 12.844 1.00 88.44 86 LEU A C 1
ATOM 677 O O . LEU A 1 86 ? -5.489 9.495 11.776 1.00 88.44 86 LEU A O 1
ATOM 681 N N . SER A 1 87 ? -4.296 8.625 13.470 1.00 86.75 87 SER A N 1
ATOM 682 C CA . SER A 1 87 ? -4.250 7.272 12.911 1.00 86.75 87 SER A CA 1
ATOM 683 C C . SER A 1 87 ? -5.647 6.667 12.783 1.00 86.75 87 SER A C 1
ATOM 685 O O . SER A 1 87 ? -5.970 6.088 11.753 1.00 86.75 87 SER A O 1
ATOM 687 N N . 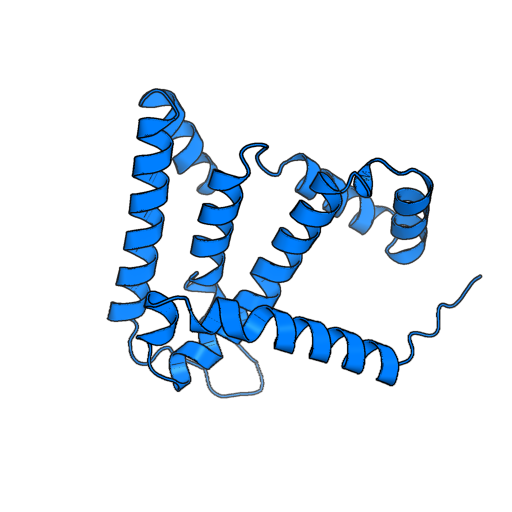MET A 1 88 ? -6.509 6.819 13.793 1.00 88.81 88 MET A N 1
ATOM 688 C CA . MET A 1 88 ? -7.874 6.285 13.744 1.00 88.81 88 MET A CA 1
ATOM 689 C C . MET A 1 88 ? -8.706 6.936 12.639 1.00 88.81 88 MET A C 1
ATOM 691 O O . MET A 1 88 ? -9.391 6.221 11.910 1.00 88.81 88 MET A O 1
ATOM 695 N N . ASN A 1 89 ? -8.598 8.258 12.475 1.00 87.75 89 ASN A N 1
ATOM 696 C CA . ASN A 1 89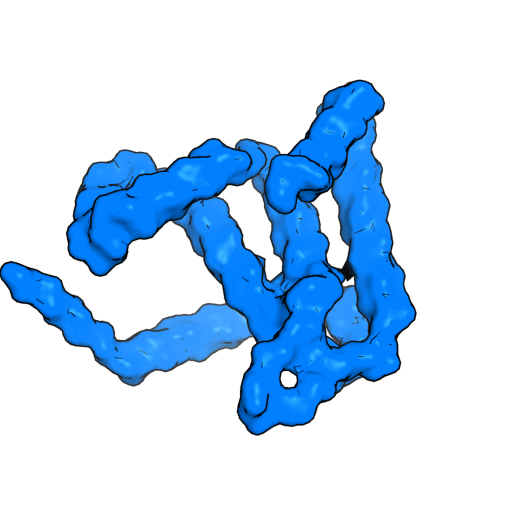 ? -9.295 8.991 11.420 1.00 87.75 89 ASN A CA 1
ATOM 697 C C . ASN A 1 89 ? -8.828 8.562 10.023 1.00 87.75 89 ASN A C 1
ATOM 699 O O . ASN A 1 89 ? -9.645 8.389 9.118 1.00 87.75 89 ASN A O 1
ATOM 703 N N . LEU A 1 90 ? -7.521 8.352 9.842 1.00 84.06 90 LEU A N 1
ATOM 704 C CA . LEU A 1 90 ? -6.981 7.839 8.582 1.00 84.06 90 LEU A CA 1
ATOM 705 C C . LEU A 1 90 ? -7.527 6.442 8.278 1.00 84.06 90 LEU A C 1
ATOM 707 O O . LEU A 1 90 ? -8.007 6.193 7.175 1.00 84.06 90 LEU A O 1
ATOM 711 N N . ILE A 1 91 ? -7.526 5.542 9.264 1.00 87.25 91 ILE A N 1
ATOM 712 C CA . ILE A 1 91 ? -7.997 4.169 9.058 1.00 87.25 91 ILE A CA 1
ATOM 713 C C . ILE A 1 91 ? -9.506 4.120 8.780 1.00 87.25 91 ILE A C 1
ATOM 715 O O . ILE A 1 91 ? -9.950 3.321 7.952 1.00 87.25 91 ILE A O 1
ATOM 719 N N . SER A 1 92 ? -10.304 4.971 9.431 1.00 84.06 92 SER A N 1
ATOM 720 C CA . SER A 1 92 ? -11.743 5.063 9.154 1.00 84.06 92 SER A CA 1
ATOM 721 C C . SER A 1 92 ? -12.050 5.617 7.765 1.00 84.06 92 SER A C 1
ATOM 723 O O . SER A 1 92 ? -13.116 5.328 7.233 1.00 84.06 92 SER A O 1
ATOM 725 N N . SER A 1 93 ? -11.123 6.386 7.188 1.00 82.88 93 SER A N 1
ATOM 726 C CA . SER A 1 93 ? -11.260 6.988 5.857 1.00 82.88 93 SER A CA 1
ATOM 727 C C . SER A 1 93 ? -10.799 6.066 4.725 1.00 82.88 93 SER A C 1
ATOM 729 O O . SER A 1 93 ? -11.025 6.382 3.562 1.00 82.88 93 SER A O 1
ATOM 731 N N . LEU A 1 94 ? -10.158 4.932 5.036 1.00 82.38 94 LEU A N 1
ATOM 732 C CA . LEU A 1 94 ? -9.818 3.933 4.023 1.00 82.38 94 LEU A CA 1
ATOM 733 C C . LEU A 1 94 ? -11.096 3.404 3.359 1.00 82.38 94 LEU A C 1
ATOM 735 O O . LEU A 1 94 ? -12.088 3.136 4.040 1.00 82.38 94 LEU A O 1
ATOM 739 N N . ASP A 1 95 ? -11.051 3.166 2.050 1.00 78.25 95 ASP A N 1
ATOM 740 C CA . ASP A 1 95 ? -12.197 2.626 1.312 1.00 78.25 95 ASP A CA 1
ATOM 741 C C . ASP A 1 95 ? -12.621 1.254 1.871 1.00 78.25 95 ASP A C 1
ATOM 743 O O . ASP A 1 95 ? -11.792 0.491 2.382 1.00 78.25 95 ASP A O 1
ATOM 747 N N . GLN A 1 96 ? -13.917 0.944 1.844 1.00 79.81 96 GLN A N 1
ATOM 748 C CA . GLN A 1 96 ? -14.442 -0.360 2.255 1.00 79.81 96 GLN A CA 1
ATOM 749 C C . GLN A 1 96 ? -14.197 -1.435 1.192 1.00 79.81 96 GLN A C 1
ATOM 751 O O . GLN A 1 96 ? -14.121 -2.618 1.535 1.00 79.81 96 GLN A O 1
ATOM 756 N N . ASP A 1 97 ? -14.048 -1.039 -0.072 1.00 85.50 97 ASP A N 1
ATOM 757 C CA . ASP A 1 97 ? -13.731 -1.943 -1.167 1.00 85.50 97 ASP A CA 1
ATOM 758 C C . ASP A 1 97 ? -12.280 -2.434 -1.048 1.00 85.50 97 ASP A C 1
ATOM 760 O O . ASP A 1 97 ? -11.310 -1.746 -1.373 1.00 85.50 97 ASP A O 1
ATOM 764 N N . CYS A 1 98 ? -12.130 -3.663 -0.554 1.00 83.44 98 CYS A N 1
ATOM 765 C CA . CYS A 1 98 ? -10.832 -4.302 -0.374 1.00 83.44 98 CYS A CA 1
ATOM 766 C C . CYS A 1 98 ? -10.032 -4.426 -1.672 1.00 83.44 98 CYS A C 1
ATOM 768 O O . CYS A 1 98 ? -8.803 -4.409 -1.612 1.00 83.44 98 CYS A O 1
ATOM 770 N N . ASP A 1 99 ? -10.689 -4.603 -2.815 1.00 88.06 99 ASP A N 1
ATOM 771 C CA . ASP A 1 99 ? -9.991 -4.786 -4.082 1.00 88.06 99 ASP A CA 1
ATOM 772 C C . ASP A 1 99 ? -9.469 -3.447 -4.594 1.00 88.06 99 ASP A C 1
ATOM 774 O O . ASP A 1 99 ? -8.304 -3.369 -4.990 1.00 88.06 99 ASP A O 1
ATOM 778 N N . LEU A 1 100 ? -10.248 -2.374 -4.432 1.00 85.88 100 LEU A N 1
ATOM 779 C CA . LEU A 1 100 ? -9.765 -1.019 -4.686 1.00 85.88 100 LEU A CA 1
ATOM 780 C C . LEU A 1 100 ? -8.570 -0.677 -3.787 1.00 85.88 100 LEU A C 1
ATOM 782 O O . LEU A 1 100 ? -7.550 -0.213 -4.289 1.00 85.88 100 LEU A O 1
ATOM 786 N N . VAL A 1 101 ? -8.624 -0.993 -2.487 1.00 84.81 101 VAL A N 1
ATOM 787 C CA . VAL A 1 101 ? -7.484 -0.731 -1.589 1.00 84.81 101 VAL A CA 1
ATOM 788 C C . VAL A 1 101 ? -6.242 -1.537 -1.988 1.00 84.81 101 VAL A C 1
ATOM 790 O O . VAL A 1 101 ? -5.140 -0.991 -1.973 1.00 84.81 101 VAL A O 1
ATOM 793 N N . LYS A 1 102 ? -6.372 -2.812 -2.380 1.00 84.50 102 LYS A N 1
ATOM 794 C CA . LYS A 1 102 ? -5.226 -3.606 -2.874 1.00 84.50 102 LYS A CA 1
ATOM 795 C C . LYS A 1 102 ? -4.610 -2.996 -4.134 1.00 84.50 102 LYS A C 1
ATOM 797 O O . LYS A 1 102 ? -3.383 -2.969 -4.264 1.00 84.50 102 LYS A O 1
ATOM 802 N N . LEU A 1 103 ? -5.440 -2.515 -5.058 1.00 86.81 103 LEU A N 1
ATOM 803 C CA . LEU A 1 103 ? -4.970 -1.848 -6.268 1.00 86.81 103 LEU A CA 1
ATOM 804 C C . LEU A 1 103 ? -4.264 -0.527 -5.931 1.00 86.81 103 LEU A C 1
ATOM 806 O O . LEU A 1 103 ? -3.158 -0.296 -6.418 1.00 86.81 103 LEU A O 1
ATOM 810 N N . SER A 1 104 ? -4.817 0.279 -5.022 1.00 84.44 104 SER A N 1
ATOM 811 C CA . SER A 1 104 ? -4.178 1.510 -4.542 1.00 84.44 104 SER A CA 1
ATOM 812 C C . SER A 1 104 ? -2.845 1.238 -3.842 1.00 84.44 104 SER A C 1
ATOM 814 O O . SER A 1 104 ? -1.865 1.932 -4.098 1.00 84.44 104 SER A O 1
ATOM 816 N N . LEU A 1 105 ? -2.753 0.187 -3.017 1.00 84.19 105 LEU A N 1
ATOM 817 C CA . LEU A 1 105 ? -1.484 -0.241 -2.415 1.00 84.19 105 LEU A CA 1
ATOM 818 C C . LEU A 1 105 ? -0.456 -0.651 -3.473 1.00 84.19 105 LEU A C 1
ATOM 820 O O . LEU A 1 105 ? 0.730 -0.393 -3.292 1.00 84.19 105 LEU A O 1
ATOM 824 N N . SER A 1 106 ? -0.897 -1.249 -4.582 1.00 84.81 106 SER A N 1
ATOM 825 C CA . SER A 1 106 ? -0.014 -1.591 -5.701 1.00 84.81 106 SER A CA 1
ATOM 826 C C . SER A 1 106 ? 0.515 -0.332 -6.394 1.00 84.81 106 SER A C 1
ATOM 828 O O . SER A 1 106 ? 1.710 -0.239 -6.649 1.00 84.81 106 SER A O 1
ATOM 830 N N . VAL A 1 107 ? -0.325 0.683 -6.620 1.00 84.56 107 VAL A N 1
ATOM 831 C CA . VAL A 1 107 ? 0.125 1.983 -7.155 1.00 84.56 107 VAL A CA 1
ATOM 832 C C . VAL A 1 107 ? 1.111 2.668 -6.211 1.00 84.56 107 VAL A C 1
ATOM 834 O O . VAL A 1 107 ? 2.151 3.149 -6.655 1.00 84.56 107 VAL A O 1
ATOM 837 N N . LEU A 1 108 ? 0.828 2.669 -4.906 1.00 81.94 108 LEU A N 1
ATOM 838 C CA . LEU A 1 108 ? 1.726 3.241 -3.902 1.00 81.94 108 LEU A CA 1
ATOM 839 C C . LEU A 1 108 ? 3.054 2.487 -3.818 1.00 81.94 108 LEU A C 1
ATOM 841 O O . LEU A 1 108 ? 4.097 3.118 -3.655 1.00 81.94 108 LEU A O 1
ATOM 845 N N . ALA A 1 109 ? 3.035 1.161 -3.981 1.00 80.69 109 ALA A N 1
ATOM 846 C CA . ALA A 1 109 ? 4.248 0.356 -4.039 1.00 80.69 109 ALA A CA 1
ATOM 847 C C . ALA A 1 109 ? 5.169 0.812 -5.172 1.00 80.69 109 ALA A C 1
ATOM 849 O O . ALA A 1 109 ? 6.374 0.937 -4.970 1.00 80.69 109 ALA A O 1
ATOM 850 N N . PHE A 1 110 ? 4.593 1.116 -6.332 1.00 77.88 110 PHE A N 1
ATOM 851 C CA . PHE A 1 110 ? 5.320 1.601 -7.494 1.00 77.88 110 PHE A CA 1
ATOM 852 C C . PHE A 1 110 ? 5.285 3.125 -7.611 1.00 77.88 110 PHE A C 1
ATOM 854 O O . PHE A 1 110 ? 5.391 3.626 -8.715 1.00 77.88 110 PHE A O 1
ATOM 861 N N . CYS A 1 111 ? 5.151 3.908 -6.537 1.00 75.25 111 CYS A N 1
ATOM 862 C CA . CYS A 1 111 ? 5.101 5.367 -6.662 1.00 75.25 111 CYS A CA 1
ATOM 863 C C . CYS A 1 111 ? 6.498 5.986 -6.884 1.00 75.25 111 CYS A C 1
ATOM 865 O O . CYS A 1 111 ? 7.464 5.660 -6.191 1.00 75.25 111 CYS A O 1
ATOM 867 N N . THR A 1 112 ? 6.616 6.932 -7.822 1.00 66.25 112 THR A N 1
ATOM 868 C CA . THR A 1 112 ? 7.874 7.637 -8.144 1.00 66.25 112 THR A CA 1
ATOM 869 C C . THR A 1 112 ? 8.393 8.443 -6.957 1.00 66.25 112 THR A C 1
ATOM 871 O O . THR A 1 112 ? 9.604 8.508 -6.751 1.00 66.25 112 THR A O 1
ATOM 874 N N . SER A 1 113 ? 7.498 8.985 -6.121 1.00 64.62 113 SER A N 1
ATOM 875 C CA . SER A 1 113 ? 7.873 9.681 -4.882 1.00 64.62 113 SER A CA 1
ATOM 876 C C . SER A 1 113 ? 8.563 8.758 -3.873 1.00 64.62 113 SER A C 1
ATOM 878 O O . SER A 1 113 ? 9.398 9.215 -3.100 1.00 64.62 113 SER A O 1
ATOM 880 N N . SER A 1 114 ? 8.287 7.450 -3.930 1.00 59.84 114 SER A N 1
ATOM 881 C CA . SER A 1 114 ? 8.957 6.440 -3.097 1.00 59.84 114 SER A CA 1
ATOM 882 C C . SER A 1 114 ? 10.365 6.102 -3.600 1.00 59.84 114 SER A C 1
ATOM 884 O O . SER A 1 114 ? 11.165 5.543 -2.857 1.00 59.84 114 SER A O 1
ATOM 886 N N . CYS A 1 115 ? 10.682 6.451 -4.850 1.00 57.78 115 CYS A N 1
ATOM 887 C CA . CYS A 1 115 ? 11.967 6.160 -5.489 1.00 57.78 115 CYS A CA 1
ATOM 888 C C . CYS A 1 115 ? 12.945 7.345 -5.435 1.00 57.78 115 CYS A C 1
ATOM 890 O O . CYS A 1 115 ? 14.135 7.163 -5.674 1.00 57.78 115 CYS A O 1
ATOM 892 N N . ALA A 1 116 ? 12.473 8.545 -5.082 1.00 53.62 116 ALA A N 1
ATOM 893 C CA . ALA A 1 116 ? 13.295 9.734 -4.869 1.00 53.62 116 ALA A CA 1
ATOM 894 C C . ALA A 1 116 ? 13.674 9.874 -3.384 1.00 53.62 116 ALA A C 1
ATOM 896 O O . ALA A 1 116 ? 13.245 10.795 -2.692 1.00 53.62 116 ALA A O 1
ATOM 897 N N . ILE A 1 117 ? 14.472 8.938 -2.864 1.00 53.78 117 ILE A N 1
ATOM 898 C CA . ILE A 1 117 ? 14.938 9.011 -1.473 1.00 53.78 117 ILE A CA 1
ATOM 899 C C . ILE A 1 117 ? 16.100 10.011 -1.400 1.00 53.78 117 ILE A C 1
ATOM 901 O O . ILE A 1 117 ? 17.253 9.671 -1.672 1.00 53.78 117 ILE A O 1
ATOM 905 N N . PHE A 1 118 ? 15.805 11.252 -1.007 1.00 47.12 118 PHE A N 1
ATOM 906 C CA . PHE A 1 118 ? 16.824 12.209 -0.573 1.00 47.12 118 PHE A CA 1
ATOM 907 C C . PHE A 1 118 ? 17.365 11.758 0.786 1.00 47.12 118 PHE A C 1
ATOM 909 O O . PHE A 1 118 ? 16.758 11.991 1.829 1.00 47.12 118 PHE A O 1
ATOM 916 N N . ASN A 1 119 ? 18.508 11.078 0.790 1.00 49.38 119 ASN A N 1
ATOM 917 C CA . ASN A 1 119 ? 19.248 10.831 2.019 1.00 49.38 119 ASN A CA 1
ATOM 918 C C . ASN A 1 119 ? 20.392 11.842 2.094 1.00 49.38 119 ASN A C 1
ATOM 920 O O . ASN A 1 119 ? 21.315 11.780 1.286 1.00 49.38 119 ASN A O 1
ATOM 924 N N . ASN A 1 120 ? 20.351 12.747 3.075 1.00 48.91 120 ASN A N 1
ATOM 925 C CA . ASN A 1 120 ? 21.333 13.828 3.250 1.00 48.91 120 ASN A CA 1
ATOM 926 C C . ASN A 1 120 ? 22.800 13.350 3.338 1.00 48.91 120 ASN A C 1
ATOM 928 O O . ASN A 1 120 ? 23.704 14.166 3.198 1.00 48.91 120 ASN A O 1
ATOM 932 N N . ASN A 1 121 ? 23.037 12.046 3.538 1.00 53.66 121 ASN A N 1
ATOM 933 C CA . ASN A 1 121 ? 24.364 11.451 3.712 1.00 53.66 121 ASN A CA 1
ATOM 934 C C . ASN A 1 121 ? 24.775 10.419 2.638 1.00 53.66 121 ASN A C 1
ATOM 936 O O . ASN A 1 121 ? 25.849 9.835 2.758 1.00 53.66 121 ASN A O 1
ATOM 940 N N . THR A 1 122 ? 23.975 10.159 1.596 1.00 51.44 122 THR A N 1
ATOM 941 C CA . THR A 1 122 ? 24.359 9.227 0.512 1.00 51.44 122 THR A CA 1
ATOM 942 C C . THR A 1 122 ? 23.931 9.751 -0.848 1.00 51.44 122 THR A C 1
ATOM 944 O O . THR A 1 122 ? 22.864 10.341 -0.973 1.00 51.44 122 THR A O 1
ATOM 947 N N . SER A 1 123 ? 24.761 9.484 -1.859 1.00 53.38 123 SER A N 1
ATOM 948 C CA . SER A 1 123 ? 24.492 9.729 -3.278 1.00 53.38 123 SER A CA 1
ATOM 949 C C . SER A 1 123 ? 23.040 9.430 -3.649 1.00 53.38 123 SER A C 1
ATOM 951 O O . SER A 1 123 ? 22.499 8.392 -3.259 1.00 53.38 123 SER A O 1
ATOM 953 N N . LEU A 1 124 ? 22.441 10.336 -4.415 1.00 56.00 124 LEU A N 1
ATOM 954 C CA . LEU A 1 124 ? 21.062 10.247 -4.870 1.00 56.00 124 LEU A CA 1
ATOM 955 C C . LEU A 1 124 ? 20.843 8.909 -5.597 1.00 56.00 124 LEU A C 1
ATOM 957 O O . LEU A 1 124 ? 21.542 8.601 -6.562 1.00 56.00 124 LEU A O 1
ATOM 961 N N . MET A 1 125 ? 19.937 8.080 -5.073 1.00 60.75 125 MET A N 1
ATOM 962 C CA . MET A 1 125 ? 19.569 6.815 -5.706 1.00 60.75 125 MET A CA 1
ATOM 963 C C . MET A 1 125 ? 18.545 7.125 -6.793 1.00 60.75 125 MET A C 1
ATOM 965 O O . MET A 1 125 ? 17.464 7.623 -6.492 1.00 60.75 125 MET A O 1
ATOM 969 N N . TYR A 1 126 ? 18.900 6.854 -8.045 1.00 69.75 126 TYR A N 1
ATOM 970 C CA . TYR A 1 126 ? 18.008 7.008 -9.188 1.00 69.75 126 TYR A CA 1
ATOM 971 C C . TYR A 1 126 ? 17.688 5.642 -9.775 1.00 69.75 126 TYR A C 1
ATOM 973 O O . TYR A 1 126 ? 18.546 4.761 -9.809 1.00 69.75 126 TYR A O 1
ATOM 981 N N . LEU A 1 127 ? 16.462 5.493 -10.273 1.00 76.31 127 LEU A N 1
ATOM 982 C CA . LEU A 1 127 ? 16.111 4.355 -11.111 1.00 76.31 127 LEU A CA 1
ATOM 983 C C . LEU A 1 127 ? 16.909 4.426 -12.412 1.00 76.31 127 LEU A C 1
ATOM 985 O O . LEU A 1 127 ? 16.949 5.471 -13.065 1.00 76.31 127 LEU A O 1
ATOM 989 N N . THR A 1 128 ? 17.528 3.312 -12.781 1.00 82.19 128 THR A N 1
ATOM 990 C CA . THR A 1 128 ? 18.248 3.184 -14.050 1.00 82.19 128 THR A CA 1
ATOM 991 C C . THR A 1 128 ? 17.293 3.066 -15.232 1.00 82.19 128 THR A C 1
ATOM 993 O O . THR A 1 128 ? 17.539 3.676 -16.270 1.00 82.19 128 THR A O 1
ATOM 996 N N . ASP A 1 129 ? 16.175 2.357 -15.062 1.00 83.88 129 ASP A N 1
ATOM 997 C CA . ASP A 1 129 ? 15.137 2.188 -16.075 1.00 83.88 129 ASP A CA 1
ATOM 998 C C . ASP A 1 129 ? 13.814 2.832 -15.633 1.00 83.88 129 ASP A C 1
ATOM 1000 O O . ASP A 1 129 ? 12.830 2.180 -15.266 1.00 83.88 129 ASP A O 1
ATOM 1004 N N . ILE A 1 130 ? 13.793 4.166 -15.669 1.00 83.06 130 ILE A N 1
ATOM 1005 C CA . ILE A 1 130 ? 12.591 4.938 -15.345 1.00 83.06 130 ILE A CA 1
ATOM 1006 C C . ILE A 1 130 ? 11.443 4.655 -16.323 1.00 83.06 130 ILE A C 1
ATOM 1008 O O . ILE A 1 130 ? 10.282 4.724 -15.933 1.00 83.06 130 ILE A O 1
ATOM 1012 N N . GLN A 1 131 ? 11.739 4.305 -17.578 1.00 86.06 131 GLN A N 1
ATOM 1013 C CA . GLN A 1 131 ? 10.713 4.057 -18.587 1.00 86.06 131 GLN A CA 1
ATOM 1014 C C . GLN A 1 131 ? 9.911 2.796 -18.260 1.00 86.06 131 GLN A C 1
ATOM 1016 O O . GLN A 1 131 ? 8.679 2.847 -18.236 1.00 86.06 131 GLN A O 1
ATOM 1021 N N . SER A 1 132 ? 10.583 1.684 -17.956 1.00 86.25 132 SER A N 1
ATOM 1022 C CA . SER A 1 132 ? 9.905 0.457 -17.526 1.00 86.25 132 SER A CA 1
ATOM 1023 C C . SER A 1 132 ? 9.120 0.674 -16.238 1.00 86.25 132 SER A C 1
ATOM 1025 O O . SER A 1 132 ? 7.995 0.193 -16.116 1.00 86.25 132 SER A O 1
ATOM 1027 N N . PHE A 1 133 ? 9.656 1.458 -15.302 1.00 85.06 133 PHE A N 1
ATOM 1028 C CA . PHE A 1 133 ? 8.951 1.798 -14.070 1.00 85.06 133 PHE A CA 1
ATOM 1029 C C . PHE A 1 133 ? 7.657 2.593 -14.319 1.00 85.06 133 PHE A C 1
ATOM 1031 O O . PHE A 1 133 ? 6.597 2.211 -13.821 1.00 85.06 133 PHE A O 1
ATOM 1038 N N . LEU A 1 134 ? 7.711 3.651 -15.137 1.00 85.06 134 LEU A N 1
ATOM 1039 C CA . LEU A 1 134 ? 6.532 4.443 -15.510 1.00 85.06 134 LEU A CA 1
ATOM 1040 C C . LEU A 1 134 ? 5.489 3.595 -16.255 1.00 85.06 134 LEU A C 1
ATOM 1042 O O . LEU A 1 134 ? 4.290 3.759 -16.040 1.00 85.06 134 LEU A O 1
ATOM 1046 N N . ASN A 1 135 ? 5.921 2.648 -17.093 1.00 89.25 135 ASN A N 1
ATOM 1047 C CA . ASN A 1 135 ? 5.006 1.726 -17.770 1.00 89.25 135 ASN A CA 1
ATOM 1048 C C . ASN A 1 135 ? 4.237 0.846 -16.773 1.00 89.25 135 ASN A C 1
ATOM 1050 O O . ASN A 1 135 ? 3.031 0.657 -16.928 1.00 89.25 135 ASN A O 1
ATOM 1054 N N . ILE A 1 136 ? 4.908 0.347 -15.730 1.00 88.62 136 ILE A N 1
ATOM 1055 C CA . ILE A 1 136 ? 4.265 -0.435 -14.665 1.00 88.62 136 ILE A CA 1
ATOM 1056 C C . ILE A 1 136 ? 3.237 0.422 -13.919 1.00 88.62 136 ILE A C 1
ATOM 1058 O O . ILE A 1 136 ? 2.110 -0.023 -13.701 1.00 88.62 136 ILE A O 1
ATOM 1062 N N . GLN A 1 137 ? 3.589 1.662 -13.568 1.00 86.81 137 GLN A N 1
ATOM 1063 C CA . GLN A 1 137 ? 2.658 2.596 -12.926 1.00 86.81 137 GLN A CA 1
ATOM 1064 C C . GLN A 1 137 ? 1.413 2.847 -13.778 1.00 86.81 137 GLN A C 1
ATOM 1066 O O . GLN A 1 137 ? 0.293 2.722 -13.282 1.00 86.81 137 GLN A O 1
ATOM 1071 N N . ASN A 1 138 ? 1.606 3.152 -15.064 1.00 89.12 138 ASN A N 1
ATOM 1072 C CA . ASN A 1 138 ? 0.516 3.402 -16.003 1.00 89.12 138 ASN A CA 1
ATOM 1073 C C . ASN A 1 138 ? -0.406 2.187 -16.124 1.00 89.12 138 ASN A C 1
ATOM 1075 O O . ASN A 1 138 ? -1.624 2.344 -16.133 1.00 89.12 138 ASN A O 1
ATOM 1079 N N . MET A 1 139 ? 0.155 0.976 -16.143 1.00 91.06 139 MET A N 1
ATOM 1080 C CA . MET A 1 139 ? -0.635 -0.251 -16.174 1.00 91.06 139 MET A CA 1
ATOM 1081 C C . MET A 1 139 ? -1.519 -0.393 -14.927 1.00 91.06 139 MET A C 1
ATOM 1083 O O . MET A 1 139 ? -2.700 -0.713 -15.052 1.00 91.06 139 MET A O 1
ATOM 1087 N N . TYR A 1 140 ? -0.993 -0.132 -13.726 1.00 89.00 140 TYR A N 1
ATOM 1088 C CA . TYR A 1 140 ? -1.808 -0.177 -12.507 1.00 89.00 140 TYR A CA 1
ATOM 1089 C C . TYR A 1 140 ? -2.875 0.924 -12.473 1.00 89.00 140 TYR A C 1
ATOM 1091 O O . TYR A 1 140 ? -4.007 0.650 -12.073 1.00 89.00 140 TYR A O 1
ATOM 1099 N N . ALA A 1 141 ? -2.556 2.133 -12.941 1.00 88.81 141 ALA A N 1
ATOM 1100 C CA . ALA A 1 141 ? -3.530 3.216 -13.072 1.00 88.81 141 ALA A CA 1
ATOM 1101 C C . ALA A 1 141 ? -4.664 2.844 -14.044 1.00 88.81 141 ALA A C 1
ATOM 1103 O O . ALA A 1 141 ? -5.839 3.039 -13.734 1.00 88.81 141 ALA A O 1
ATOM 1104 N N . GLU A 1 142 ? -4.335 2.229 -15.183 1.00 92.00 142 GLU A N 1
ATOM 1105 C CA . GLU A 1 142 ? -5.319 1.751 -16.157 1.00 92.00 142 GLU A CA 1
ATOM 1106 C C . GLU A 1 142 ? -6.202 0.635 -15.578 1.00 92.00 142 GLU A C 1
ATOM 1108 O O . GLU A 1 142 ? -7.414 0.626 -15.798 1.00 92.00 142 GLU A O 1
ATOM 1113 N N . VAL A 1 143 ? -5.625 -0.294 -14.810 1.00 92.31 143 VAL A N 1
ATOM 1114 C CA . VAL A 1 143 ? -6.386 -1.353 -14.130 1.00 92.31 143 VAL A CA 1
ATOM 1115 C C . VAL A 1 143 ? -7.353 -0.763 -13.104 1.00 92.31 143 VAL A C 1
ATOM 1117 O O . VAL A 1 143 ? -8.513 -1.173 -13.083 1.00 92.31 143 VAL A O 1
ATOM 1120 N N . ILE A 1 144 ? -6.923 0.216 -12.299 1.00 90.75 144 ILE A N 1
ATOM 1121 C CA . ILE A 1 144 ? -7.812 0.931 -11.368 1.00 90.75 144 ILE A CA 1
ATOM 1122 C C . ILE A 1 144 ? -8.944 1.606 -12.130 1.00 90.75 144 ILE A C 1
ATOM 1124 O O . ILE A 1 144 ? -10.108 1.435 -11.776 1.00 90.75 144 ILE A O 1
ATOM 1128 N N . TRP A 1 145 ? -8.627 2.328 -13.203 1.00 91.06 145 TRP A N 1
ATOM 1129 C CA . TRP A 1 145 ? -9.633 3.017 -14.001 1.00 91.06 145 TRP A CA 1
ATOM 1130 C C . TRP A 1 145 ? -10.674 2.049 -14.578 1.00 91.06 145 TRP A C 1
ATOM 1132 O O . TRP A 1 145 ? -11.879 2.261 -14.431 1.00 91.06 145 TRP A O 1
ATOM 1142 N N . LYS A 1 146 ? -10.228 0.931 -15.162 1.00 92.06 146 LYS A N 1
ATOM 1143 C CA . LYS A 1 146 ? -11.119 -0.126 -15.666 1.00 92.06 146 LYS A CA 1
ATOM 1144 C C . LYS A 1 146 ? -11.957 -0.753 -14.556 1.00 92.06 146 LYS A C 1
ATOM 1146 O O . LYS A 1 146 ? -13.141 -1.000 -14.770 1.00 92.06 146 LYS A O 1
ATOM 1151 N N . TYR A 1 147 ? -11.369 -0.991 -13.384 1.00 92.50 147 TYR A N 1
ATOM 1152 C CA . TYR A 1 147 ? -12.092 -1.502 -12.221 1.00 92.50 147 TYR A CA 1
ATOM 1153 C C . TYR A 1 147 ? -13.207 -0.541 -11.797 1.00 92.50 147 TYR A C 1
ATOM 1155 O O . TYR A 1 147 ? -14.351 -0.961 -11.624 1.00 92.50 147 TYR A O 1
ATOM 1163 N N . LEU A 1 148 ? -12.906 0.757 -11.707 1.00 89.94 148 LEU A N 1
ATOM 1164 C CA . LEU A 1 148 ? -13.883 1.777 -11.341 1.00 89.94 148 LEU A CA 1
ATOM 1165 C C . LEU A 1 148 ? -15.012 1.888 -12.369 1.00 89.94 148 LEU A C 1
ATOM 1167 O O . LEU A 1 148 ? -16.167 2.011 -11.973 1.00 89.94 148 LEU A O 1
ATOM 1171 N N . LEU A 1 149 ? -14.709 1.825 -13.668 1.00 91.19 149 LEU A N 1
ATOM 1172 C CA . LEU A 1 149 ? -15.727 1.831 -14.728 1.00 91.19 149 LEU A CA 1
ATOM 1173 C C . LEU A 1 149 ? -16.590 0.565 -14.734 1.00 91.19 149 LEU A C 1
ATOM 1175 O O . LEU A 1 149 ? -17.755 0.612 -15.112 1.00 91.19 149 LEU A O 1
ATOM 1179 N N . TYR A 1 150 ? -16.020 -0.575 -14.344 1.00 92.38 150 TYR A N 1
ATOM 1180 C CA . TYR A 1 150 ? -16.764 -1.824 -14.222 1.00 92.38 150 TYR A CA 1
ATOM 1181 C C . TYR A 1 150 ? -17.689 -1.822 -12.998 1.00 92.38 150 TYR A C 1
ATOM 1183 O O . TYR A 1 150 ? -18.792 -2.366 -13.043 1.00 92.38 150 TYR A O 1
ATOM 1191 N N . ARG A 1 151 ? -17.231 -1.236 -11.888 1.00 88.88 151 ARG A N 1
ATOM 1192 C CA . ARG A 1 151 ? -17.917 -1.292 -10.594 1.00 88.88 151 ARG A CA 1
ATOM 1193 C C . ARG A 1 151 ? -18.933 -0.168 -10.389 1.00 88.88 151 ARG A C 1
ATOM 1195 O O . ARG A 1 151 ? -19.917 -0.381 -9.683 1.00 88.88 151 ARG A O 1
ATOM 1202 N N . TYR A 1 152 ? -18.702 0.995 -10.989 1.00 88.81 152 TYR A N 1
ATOM 1203 C CA . TYR A 1 152 ? -19.479 2.214 -10.772 1.00 88.81 152 TYR A CA 1
ATOM 1204 C C . TYR A 1 152 ? -19.963 2.824 -12.094 1.00 88.81 152 TYR A C 1
ATOM 1206 O O . TYR A 1 152 ? -19.517 2.450 -13.175 1.00 88.81 152 TYR A O 1
ATOM 1214 N N . SER A 1 153 ? -20.890 3.783 -12.013 1.00 87.19 153 SER A N 1
ATOM 1215 C CA . SER A 1 153 ? -21.243 4.613 -13.174 1.00 87.19 153 SER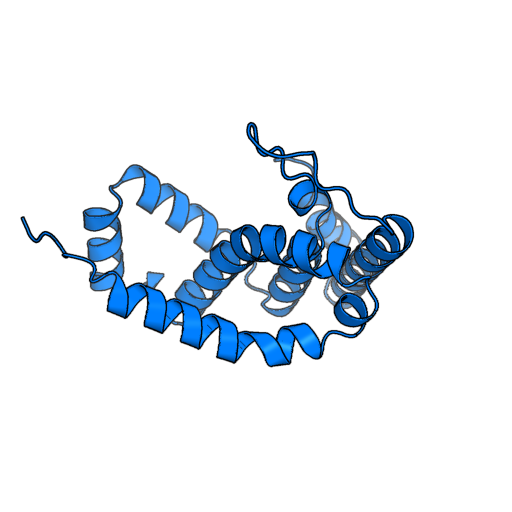 A CA 1
ATOM 1216 C C . SER A 1 153 ? -20.082 5.530 -13.565 1.00 87.19 153 SER A C 1
ATOM 1218 O O . SER A 1 153 ? -19.293 5.905 -12.705 1.00 87.19 153 SER A O 1
ATOM 1220 N N . PHE A 1 154 ? -20.016 5.957 -14.830 1.00 87.38 154 PHE A N 1
ATOM 1221 C CA . PHE A 1 154 ? -18.942 6.831 -15.321 1.00 87.38 154 PHE A CA 1
ATOM 1222 C C . PHE A 1 154 ? -18.700 8.059 -14.424 1.00 87.38 154 PHE A C 1
ATOM 1224 O O . PHE A 1 154 ? -17.559 8.340 -14.064 1.00 87.38 154 PHE A O 1
ATOM 1231 N N . GLU A 1 155 ? -19.763 8.755 -14.004 1.00 87.31 155 GLU A N 1
ATOM 1232 C CA . GLU A 1 155 ? -19.656 9.918 -13.111 1.00 87.31 155 GLU A CA 1
ATOM 1233 C C . GLU A 1 155 ? -19.046 9.552 -11.752 1.00 87.31 155 GLU A C 1
ATOM 1235 O O . GLU A 1 155 ? -18.148 10.236 -11.263 1.00 87.31 155 GLU A O 1
ATOM 1240 N N . GLN A 1 156 ? -19.481 8.440 -11.156 1.00 85.31 156 GLN A N 1
ATOM 1241 C CA . GLN A 1 156 ? -18.926 7.947 -9.896 1.00 85.31 156 GLN A CA 1
ATOM 1242 C C . GLN A 1 156 ? -17.471 7.501 -10.057 1.00 85.31 156 GLN A C 1
ATOM 1244 O O . GLN A 1 156 ? -16.651 7.801 -9.194 1.00 85.31 156 GLN A O 1
ATOM 1249 N N . SER A 1 157 ? -17.121 6.839 -11.161 1.00 86.31 157 SER A N 1
ATOM 1250 C CA . SER A 1 157 ? -15.745 6.435 -11.457 1.00 86.31 157 SER A CA 1
ATOM 1251 C C . SER A 1 157 ? -14.816 7.647 -11.526 1.00 86.31 157 SER A C 1
ATOM 1253 O O . SER A 1 157 ? -13.735 7.609 -10.945 1.00 86.31 157 SER A O 1
ATOM 1255 N N . VAL A 1 158 ? -15.250 8.741 -12.166 1.00 84.19 158 VAL A N 1
ATOM 1256 C CA . VAL A 1 158 ? -14.501 10.010 -12.210 1.00 84.19 158 VAL A CA 1
ATOM 1257 C C . VAL A 1 158 ? -14.304 10.581 -10.805 1.00 84.19 158 VAL A C 1
ATOM 1259 O O . VAL A 1 158 ? -13.192 10.972 -10.462 1.00 84.19 158 VAL A O 1
ATOM 1262 N N . VAL A 1 159 ? -15.350 10.601 -9.972 1.00 84.19 159 VAL A N 1
ATOM 1263 C CA . VAL A 1 159 ? -15.252 11.090 -8.585 1.00 84.19 159 VAL A CA 1
ATOM 1264 C C . VAL A 1 159 ? -14.269 10.248 -7.770 1.00 84.19 159 VAL A C 1
ATOM 1266 O O . VAL A 1 159 ? -13.385 10.808 -7.127 1.00 84.19 159 VAL A O 1
ATOM 1269 N N . HIS A 1 160 ? -14.375 8.920 -7.831 1.00 79.50 160 HIS A N 1
ATOM 1270 C CA . HIS A 1 160 ? -13.484 8.015 -7.101 1.00 79.50 160 HIS A CA 1
ATOM 1271 C C . HIS A 1 160 ? -12.027 8.107 -7.574 1.00 79.50 160 HIS A C 1
ATOM 1273 O O . HIS A 1 160 ? -11.117 7.997 -6.756 1.00 79.50 160 HIS A O 1
ATOM 1279 N N . PHE A 1 161 ? -11.797 8.335 -8.869 1.00 79.06 161 PHE A N 1
ATOM 1280 C CA . PHE A 1 161 ? -10.451 8.473 -9.423 1.00 79.06 161 PHE A CA 1
ATOM 1281 C C . PHE A 1 161 ? -9.810 9.826 -9.068 1.00 79.06 161 PHE A C 1
ATOM 1283 O O . PHE A 1 161 ? -8.658 9.868 -8.649 1.00 79.06 161 PHE A O 1
ATOM 1290 N N . ASN A 1 162 ? -10.569 10.923 -9.157 1.00 75.88 162 ASN A N 1
ATOM 1291 C CA . ASN A 1 162 ? -10.050 12.285 -8.970 1.00 75.88 162 ASN A CA 1
ATOM 1292 C C . ASN A 1 162 ? -10.002 12.750 -7.509 1.00 75.88 162 ASN A C 1
ATOM 1294 O O . ASN A 1 162 ? -9.345 13.743 -7.202 1.00 75.88 162 ASN A O 1
ATOM 1298 N N . GLN A 1 163 ? -10.666 12.060 -6.578 1.00 63.38 163 GLN A N 1
ATOM 1299 C CA . GLN A 1 163 ? -10.573 12.387 -5.148 1.00 63.38 163 GLN A CA 1
ATOM 1300 C C . GLN A 1 163 ? -9.148 12.241 -4.571 1.00 63.38 163 GLN A C 1
ATOM 1302 O O . GLN A 1 163 ? -8.927 12.627 -3.427 1.00 63.38 163 GLN A O 1
ATOM 1307 N N . HIS A 1 164 ? -8.180 11.738 -5.346 1.00 49.84 164 HIS A N 1
ATOM 1308 C CA . HIS A 1 164 ? -6.761 11.697 -4.981 1.00 49.84 164 HIS A CA 1
ATOM 1309 C C . HIS A 1 164 ? -5.954 12.965 -5.341 1.00 49.84 164 HIS A C 1
ATOM 1311 O O . HIS A 1 164 ? -4.818 13.068 -4.890 1.00 49.84 164 HIS A O 1
ATOM 1317 N N . ASP A 1 165 ? -6.514 13.944 -6.067 1.00 34.03 165 ASP A N 1
ATOM 1318 C CA . ASP A 1 165 ? -5.782 15.155 -6.508 1.00 34.03 165 ASP A CA 1
ATOM 1319 C C . ASP A 1 165 ? -5.954 16.390 -5.589 1.00 34.03 165 ASP A C 1
ATOM 1321 O O . ASP A 1 165 ? -5.445 17.469 -5.895 1.00 34.03 165 ASP A O 1
ATOM 1325 N N . TYR A 1 166 ? -6.655 16.267 -4.453 1.00 29.08 166 TYR A N 1
ATOM 1326 C CA . TYR A 1 166 ? -6.940 17.388 -3.534 1.00 29.08 166 TYR A CA 1
ATOM 1327 C C . TYR A 1 166 ? -6.529 17.137 -2.071 1.00 29.08 166 TYR A C 1
ATOM 1329 O O . TYR A 1 166 ? -7.269 17.493 -1.149 1.00 29.08 166 TYR A O 1
ATOM 1337 N N . VAL A 1 167 ? -5.343 16.563 -1.842 1.00 33.91 167 VAL A N 1
ATOM 1338 C CA . VAL A 1 167 ? -4.669 16.600 -0.528 1.00 33.91 167 VAL A CA 1
ATOM 1339 C C . VAL A 1 167 ? -3.217 17.023 -0.686 1.00 33.91 167 VAL A C 1
ATOM 1341 O O . VAL A 1 167 ? -2.507 16.386 -1.491 1.00 33.91 167 VAL A O 1
#

Sequence (167 aa):
KLRFKIDANKTVKIITILCQATEPFIQSNHHFASLPQHDRSIILRGTVDNVSCLGAALILRQSQLITNSGFRNGLEITYGTIPYYLSMNLISSLDQDCDLVKLSLSVLAFCTSSCAIFNNNTSLMYLTDIQSFLNIQNMYAEVIWKYLLYRYSFEQSVVHFNQHDYV

Foldseek 3Di:
DDDPPPDPVVVVVVVVVVCVVCVVVQCPPPLLVPADPLQNVLLQQLLCVQLVLLVVLQVCVVVCVLVDPVSLVVCCVPVHDPVSVVSNVVSVPDDPPPVLSVLVSQLSSLDPVSNQDPDVPDDTRHGPCVPSSVVSNVVSLVVSLVVLVVPHPPVRSCVVSCVVVPD

Secondary structure (DSSP, 8-state):
-------HHHHHHHHHHHHHHHHHHHHT-HHHHTS-HHHHHHHHHHHHHHHHHHHHHHHHHHTTGGG-HHHHHHHHHHH-HHHHHHHHHHHHHS-S-HHHHHHHHHHHHT-HHHH----TTS-----S-HHHHHHHHHHHHHHHHHHHHHHS-HHHHHHHHHTTS--

Radius of gyration: 18.52 Å; Cα contacts (8 Å, |Δi|>4): 104; chains: 1; bounding box: 46×32×53 Å

Mean predicted aligned error: 8.71 Å

Nearest PDB structures (foldseek):
  6l88-assembly1_A  TM=6.968E-01  e=7.935E-01  Homo sapiens
  1pzl-assembly1_A  TM=6.053E-01  e=1.994E+00  Homo sapiens

pLDDT: mean 80.16, std 13.34, range [29.08, 93.38]

Solvent-accessible surface area (backbone atoms only — not comparable to full-atom values): 9613 Å² total; per-residue (Å²): 135,86,77,82,79,80,53,65,69,59,52,52,52,52,52,51,52,53,50,64,67,44,46,64,63,54,62,67,34,64,75,58,59,72,43,55,74,68,40,42,5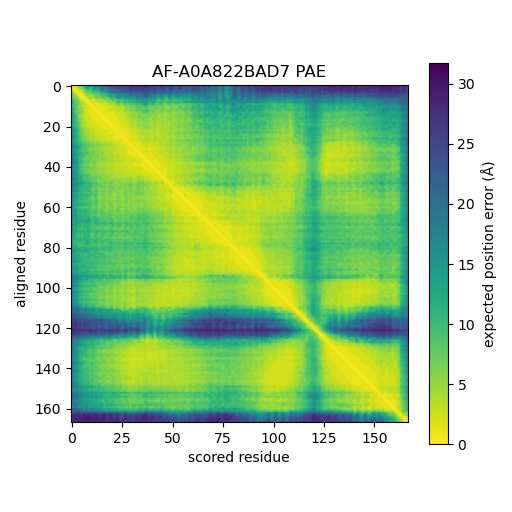4,47,35,50,60,30,17,48,62,59,37,51,54,55,50,49,42,49,51,37,54,76,68,46,47,69,76,33,65,71,54,44,53,50,44,29,71,73,66,32,65,67,61,35,53,55,51,51,54,53,52,71,66,51,74,84,52,63,65,61,49,53,50,52,44,51,45,55,37,58,32,69,77,38,39,60,57,84,47,99,88,51,81,78,56,71,64,84,58,55,66,64,49,51,51,54,40,50,51,48,54,51,50,50,51,51,49,32,51,72,76,38,54,68,71,54,24,51,50,68,63,54,67,71,80,79,122